Protein AF-A0A942YUU5-F1 (afdb_monomer_lite)

Foldseek 3Di:
DDDDDDDPPDDDDDLVVVLVVLVVVLVVVVVVLVVVLVVLVVVLVVQVVCVVVVNDDPVVNVVSVVVSVVSVVVSVVVVVVSVVSNVVSVVSVD

Radius of gyration: 21.99 Å; chains: 1; bounding box: 42×35×64 Å

Sequence (94 aa):
MGLPEIPKDFHIPKRRDVVTLKLAGIALMEQSLANLLETEVKILRKTVKDVKCKKASRKDLKKANRKAERVLRAIIAKEILLLFELEDTIDFLL

pLDDT: mean 91.49, std 8.94, range [49.22, 97.94]

Organism: NCBI:txid2833579

Structure (mmCIF, N/CA/C/O backbone):
data_AF-A0A942YUU5-F1
#
_entry.id   AF-A0A942YUU5-F1
#
loop_
_atom_site.group_PDB
_atom_site.id
_atom_site.type_symbol
_atom_site.label_atom_id
_atom_site.label_alt_id
_atom_site.label_comp_id
_atom_site.label_asym_id
_atom_site.label_entity_id
_atom_site.label_seq_id
_atom_site.pdbx_PDB_ins_code
_atom_site.Cartn_x
_atom_site.Cartn_y
_atom_site.Cartn_z
_atom_site.occupancy
_atom_site.B_iso_or_equiv
_atom_site.auth_seq_id
_atom_site.auth_comp_id
_atom_site.auth_asym_id
_atom_site.auth_atom_id
_atom_site.pdbx_PDB_model_num
ATOM 1 N N . MET A 1 1 ? 4.589 31.697 -37.458 1.00 49.22 1 MET A N 1
ATOM 2 C CA . MET A 1 1 ? 4.737 31.283 -36.047 1.00 49.22 1 MET A CA 1
ATOM 3 C C . MET A 1 1 ? 5.891 30.299 -35.996 1.00 49.22 1 MET A C 1
ATOM 5 O O . MET A 1 1 ? 5.819 29.303 -36.701 1.00 49.22 1 MET A O 1
ATOM 9 N N . GLY A 1 2 ? 6.991 30.643 -35.320 1.00 66.75 2 GLY A N 1
ATOM 10 C CA . GLY A 1 2 ? 8.178 29.784 -35.242 1.00 66.75 2 GLY A CA 1
ATOM 11 C C . GLY A 1 2 ? 7.934 28.604 -34.305 1.00 66.75 2 GLY A C 1
ATOM 12 O O . GLY A 1 2 ? 7.273 28.772 -33.280 1.00 66.75 2 GLY A O 1
ATOM 13 N N . LEU A 1 3 ? 8.424 27.420 -34.679 1.00 68.25 3 LEU A N 1
ATOM 14 C CA . LEU A 1 3 ? 8.450 26.258 -33.791 1.00 68.25 3 LEU A CA 1
ATOM 15 C C . LEU A 1 3 ? 9.231 26.609 -32.511 1.00 68.25 3 LEU A C 1
ATOM 17 O O . LEU A 1 3 ? 10.237 27.312 -32.607 1.00 68.25 3 LEU A O 1
ATOM 21 N N . PRO A 1 4 ? 8.791 26.147 -31.329 1.00 74.50 4 PRO A N 1
ATOM 22 C CA . PRO A 1 4 ? 9.521 26.382 -30.091 1.00 74.50 4 PRO A CA 1
ATOM 23 C C . PRO A 1 4 ? 10.929 25.776 -30.181 1.00 74.50 4 PRO A C 1
ATOM 25 O O . PRO A 1 4 ? 11.083 24.579 -30.424 1.00 74.50 4 PRO A O 1
ATOM 28 N N . GLU A 1 5 ? 11.953 26.610 -29.992 1.00 73.69 5 GLU A N 1
ATOM 29 C CA . GLU A 1 5 ? 13.346 26.171 -29.918 1.00 73.69 5 GLU A CA 1
ATOM 30 C C . GLU A 1 5 ? 13.618 25.560 -28.539 1.00 73.69 5 GLU A C 1
ATOM 32 O O . GLU A 1 5 ? 13.410 26.195 -27.503 1.00 73.69 5 GLU A O 1
ATOM 37 N N . ILE A 1 6 ? 14.075 24.308 -28.524 1.00 73.19 6 ILE A N 1
ATOM 38 C CA . ILE A 1 6 ? 14.509 23.638 -27.297 1.00 73.19 6 ILE A CA 1
ATOM 39 C C . ILE A 1 6 ? 15.788 24.346 -26.806 1.00 73.19 6 ILE A C 1
ATOM 41 O O . ILE A 1 6 ? 16.705 24.546 -27.609 1.00 73.19 6 ILE A O 1
ATOM 45 N N . PRO A 1 7 ? 15.880 24.730 -25.516 1.00 79.56 7 PRO A N 1
ATOM 46 C CA . PRO A 1 7 ? 17.062 25.390 -24.971 1.00 79.56 7 PRO A CA 1
ATOM 47 C C . PRO A 1 7 ? 18.327 24.564 -25.225 1.00 79.56 7 PRO A C 1
ATOM 49 O O . PRO A 1 7 ? 18.329 23.351 -25.022 1.00 79.56 7 PRO A O 1
ATOM 52 N N . LYS A 1 8 ? 19.423 25.219 -25.623 1.00 71.06 8 LYS A N 1
ATOM 53 C CA . LYS A 1 8 ? 20.697 24.544 -25.944 1.00 71.06 8 LYS A CA 1
ATOM 54 C C . LYS A 1 8 ? 21.303 23.776 -24.760 1.00 71.06 8 LYS A C 1
ATOM 56 O O . LYS A 1 8 ? 22.035 22.820 -24.984 1.00 71.06 8 LYS A O 1
ATOM 61 N N . ASP A 1 9 ? 20.939 24.145 -23.533 1.00 76.81 9 ASP A N 1
ATOM 62 C CA . ASP A 1 9 ? 21.404 23.508 -22.292 1.00 76.81 9 ASP A CA 1
ATOM 63 C C . ASP A 1 9 ? 20.493 22.359 -21.820 1.00 76.81 9 ASP A C 1
ATOM 65 O O . ASP A 1 9 ? 20.633 21.852 -20.704 1.00 76.81 9 ASP A O 1
ATOM 69 N N . PHE A 1 10 ? 19.519 21.944 -22.637 1.00 74.81 10 PHE A N 1
ATOM 70 C CA . PHE A 1 10 ? 18.582 20.896 -22.256 1.00 74.81 10 PHE A CA 1
ATOM 71 C C . PHE A 1 10 ? 19.248 19.516 -22.319 1.00 74.81 10 PHE A C 1
ATOM 73 O O . PHE A 1 10 ? 19.362 18.890 -23.375 1.00 74.81 10 PHE A O 1
ATOM 80 N N . HIS A 1 11 ? 19.682 19.019 -21.161 1.00 74.50 11 HIS A N 1
ATOM 81 C CA . HIS A 1 11 ? 20.190 17.660 -21.029 1.00 74.50 11 HIS A CA 1
ATOM 82 C C . HIS A 1 11 ? 19.051 16.649 -21.172 1.00 74.50 11 HIS A C 1
ATOM 84 O O . HIS A 1 11 ? 18.257 16.450 -20.256 1.00 74.50 11 HIS A O 1
ATOM 90 N N . ILE A 1 12 ? 19.002 15.973 -22.320 1.00 74.75 12 ILE A N 1
ATOM 91 C CA . ILE A 1 12 ? 18.128 14.817 -22.517 1.00 74.75 12 ILE A CA 1
ATOM 92 C C . ILE A 1 12 ? 18.703 13.660 -21.679 1.00 74.75 12 ILE A C 1
ATOM 94 O O . ILE A 1 12 ? 19.829 13.225 -21.952 1.00 74.75 12 ILE A O 1
ATOM 98 N N . PRO A 1 13 ? 17.988 13.172 -20.649 1.00 79.00 13 PRO A N 1
ATOM 99 C CA . PRO A 1 13 ? 18.472 12.072 -19.825 1.00 79.00 13 PRO A CA 1
ATOM 100 C C . PRO A 1 13 ? 18.649 10.811 -20.671 1.00 79.00 13 PRO A C 1
ATOM 102 O O . PRO A 1 13 ? 17.873 10.542 -21.593 1.00 79.00 13 PRO A O 1
ATOM 105 N N . LYS A 1 14 ? 19.675 10.010 -20.363 1.00 86.75 14 LYS A N 1
ATOM 106 C CA . LYS A 1 14 ? 19.887 8.750 -21.080 1.00 86.75 14 LYS A CA 1
ATOM 107 C C . LYS A 1 14 ? 18.753 7.789 -20.734 1.00 86.75 14 LYS A C 1
ATOM 109 O O . LYS A 1 14 ? 18.231 7.811 -19.622 1.00 86.75 14 LYS A O 1
ATOM 114 N N . ARG A 1 15 ? 18.433 6.870 -21.653 1.00 87.06 15 ARG A N 1
ATOM 115 C CA . ARG A 1 15 ? 17.413 5.816 -21.460 1.00 87.06 15 ARG A CA 1
ATOM 116 C C . ARG A 1 15 ? 17.531 5.134 -20.088 1.00 87.06 15 ARG A C 1
ATOM 118 O O . ARG A 1 15 ? 16.539 4.961 -19.393 1.00 87.06 15 ARG A O 1
ATOM 125 N N . ARG A 1 16 ? 18.762 4.824 -19.668 1.00 88.56 16 ARG A N 1
ATOM 126 C CA . ARG A 1 16 ? 19.061 4.195 -18.373 1.00 88.56 16 ARG A CA 1
ATOM 127 C C . ARG A 1 16 ? 18.717 5.076 -17.168 1.00 88.56 16 ARG A C 1
ATOM 129 O O . ARG A 1 16 ? 18.226 4.557 -16.169 1.00 88.56 16 ARG A O 1
ATOM 136 N N . ASP A 1 17 ? 18.944 6.382 -17.264 1.00 90.50 17 ASP A N 1
ATOM 137 C CA . ASP A 1 17 ? 18.633 7.330 -16.190 1.00 90.50 17 ASP A CA 1
ATOM 138 C C . ASP A 1 17 ? 17.114 7.455 -16.030 1.00 90.50 17 ASP A C 1
ATOM 140 O O . ASP A 1 17 ? 16.604 7.415 -14.915 1.00 90.50 17 ASP A O 1
ATOM 144 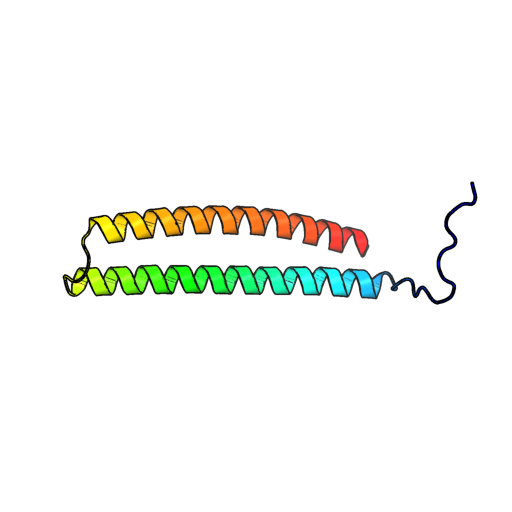N N . VAL A 1 18 ? 16.379 7.488 -17.148 1.00 92.31 18 VAL A N 1
ATOM 145 C CA . VAL A 1 18 ? 14.907 7.488 -17.154 1.00 92.31 18 VAL A CA 1
ATOM 146 C C . VAL A 1 18 ? 14.345 6.216 -16.516 1.00 92.31 18 VAL A C 1
ATOM 148 O O . VAL A 1 18 ? 13.488 6.307 -15.641 1.00 92.31 18 VAL A O 1
ATOM 151 N N . VAL A 1 19 ? 14.853 5.037 -16.896 1.00 93.50 19 VAL A N 1
ATOM 152 C CA . VAL A 1 19 ? 14.447 3.757 -16.283 1.00 93.50 19 VAL A CA 1
ATOM 153 C C . VAL A 1 19 ? 14.740 3.753 -14.784 1.00 93.50 19 VAL A C 1
ATOM 155 O O . VAL A 1 19 ? 13.885 3.377 -13.988 1.00 93.50 19 VAL A O 1
ATOM 158 N N . THR A 1 20 ? 15.922 4.222 -14.378 1.00 94.00 20 THR A N 1
ATOM 159 C CA . THR A 1 20 ? 16.305 4.280 -12.959 1.00 94.00 20 THR A CA 1
ATOM 160 C C . THR A 1 20 ? 15.366 5.187 -12.167 1.00 94.00 20 THR A C 1
ATOM 162 O O . THR A 1 20 ? 14.928 4.817 -11.080 1.00 94.00 20 THR A O 1
ATOM 165 N N . LEU A 1 21 ? 15.008 6.349 -12.721 1.00 94.44 21 LEU A N 1
ATOM 166 C CA . LEU A 1 21 ? 14.062 7.274 -12.098 1.00 94.44 21 LEU A CA 1
ATOM 167 C C . LEU A 1 21 ? 12.653 6.680 -11.996 1.00 94.44 21 LEU A C 1
ATOM 169 O O . LEU A 1 21 ? 12.019 6.822 -10.953 1.00 94.44 21 LEU A O 1
ATOM 173 N N . LYS A 1 22 ? 12.178 5.980 -13.034 1.00 94.81 22 LYS A N 1
ATOM 174 C CA . LYS A 1 22 ? 10.885 5.280 -13.003 1.00 94.81 22 LYS A CA 1
ATOM 175 C C . LYS A 1 22 ? 10.855 4.204 -11.918 1.00 94.81 22 LYS A C 1
ATOM 177 O O . LYS A 1 22 ? 9.963 4.221 -11.074 1.00 94.81 22 LYS A O 1
ATOM 182 N N . LEU A 1 23 ? 11.866 3.334 -11.873 1.00 95.88 23 LEU A N 1
ATOM 183 C CA . LEU A 1 23 ? 11.979 2.286 -10.853 1.00 95.88 23 LEU A CA 1
ATOM 184 C C . LEU A 1 23 ? 12.078 2.866 -9.435 1.00 95.88 23 LEU A C 1
ATOM 186 O O . LEU A 1 23 ? 11.434 2.359 -8.519 1.00 95.88 23 LEU A O 1
ATOM 190 N N . ALA A 1 24 ? 12.834 3.952 -9.248 1.00 97.06 24 ALA A N 1
ATOM 191 C CA . ALA A 1 24 ? 12.897 4.656 -7.969 1.00 97.06 24 ALA A CA 1
ATOM 192 C C . ALA A 1 24 ? 11.529 5.237 -7.569 1.00 97.06 24 ALA A C 1
ATOM 194 O O . ALA A 1 24 ? 11.132 5.137 -6.408 1.00 97.06 24 ALA A O 1
ATOM 195 N N . GLY A 1 25 ? 10.787 5.801 -8.526 1.00 97.25 25 GLY A N 1
ATOM 196 C CA . GLY A 1 25 ? 9.422 6.282 -8.316 1.00 97.25 25 GLY A CA 1
ATOM 197 C C . GLY A 1 25 ? 8.464 5.169 -7.885 1.00 97.25 25 GLY A C 1
ATOM 198 O O . GLY A 1 25 ? 7.730 5.345 -6.912 1.00 97.25 25 GLY A O 1
ATOM 199 N N . ILE A 1 26 ? 8.518 4.011 -8.550 1.00 97.19 26 ILE A N 1
ATOM 200 C CA . ILE A 1 26 ? 7.739 2.818 -8.180 1.00 97.19 26 ILE A CA 1
ATOM 201 C C . ILE A 1 26 ? 8.084 2.385 -6.752 1.00 97.19 26 ILE A C 1
ATOM 203 O O . ILE A 1 26 ? 7.191 2.292 -5.913 1.00 97.19 26 ILE A O 1
ATOM 207 N N . ALA A 1 27 ? 9.371 2.231 -6.430 1.00 97.69 27 ALA A N 1
ATOM 208 C CA . ALA A 1 27 ? 9.812 1.828 -5.094 1.00 97.69 27 ALA A CA 1
ATOM 209 C C . ALA A 1 27 ? 9.337 2.786 -3.981 1.00 97.69 27 ALA A C 1
ATOM 211 O O . ALA A 1 27 ? 8.935 2.348 -2.902 1.00 97.69 27 ALA A O 1
ATOM 212 N N . LEU A 1 28 ? 9.341 4.099 -4.235 1.00 97.88 28 LEU A N 1
ATOM 213 C CA . LEU A 1 28 ? 8.832 5.095 -3.285 1.00 97.88 28 LEU A CA 1
ATOM 214 C C . LEU A 1 28 ? 7.315 4.985 -3.074 1.00 97.88 28 LEU A C 1
ATOM 216 O O . LEU A 1 28 ? 6.830 5.187 -1.954 1.00 97.88 28 LEU A O 1
ATOM 220 N N . MET A 1 29 ? 6.557 4.673 -4.126 1.00 96.69 29 MET A N 1
ATOM 221 C CA . MET A 1 29 ? 5.115 4.446 -4.012 1.00 96.69 29 MET A CA 1
ATOM 222 C C . MET A 1 29 ? 4.809 3.172 -3.223 1.00 96.69 29 MET A C 1
ATOM 224 O O . MET A 1 29 ? 4.010 3.242 -2.292 1.00 96.69 29 MET A O 1
ATOM 228 N N . GLU A 1 30 ? 5.501 2.068 -3.505 1.00 96.69 30 GLU A N 1
ATOM 229 C CA . GLU A 1 30 ? 5.422 0.814 -2.739 1.00 96.69 30 GLU A CA 1
ATOM 230 C C . GLU A 1 30 ? 5.662 1.051 -1.240 1.00 96.69 30 GLU A C 1
ATOM 232 O O . GLU A 1 30 ? 4.848 0.701 -0.381 1.00 96.69 30 GLU A O 1
ATOM 237 N N . GLN A 1 31 ? 6.740 1.765 -0.904 1.00 97.88 31 GLN A N 1
ATOM 238 C CA . GLN A 1 31 ? 7.045 2.119 0.482 1.00 97.88 31 GLN A CA 1
A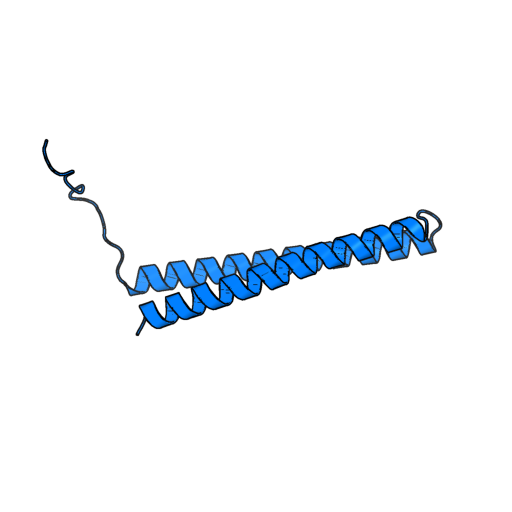TOM 239 C C . GLN A 1 31 ? 5.944 2.986 1.118 1.00 97.88 31 GLN A C 1
ATOM 241 O O . GLN A 1 31 ? 5.604 2.824 2.294 1.00 97.88 31 GLN A O 1
ATOM 246 N N . SER A 1 32 ? 5.363 3.907 0.349 1.00 96.75 32 SER A N 1
ATOM 247 C CA . SER A 1 32 ? 4.270 4.761 0.816 1.00 96.75 32 SER A CA 1
ATOM 248 C C . SER A 1 32 ? 2.995 3.956 1.093 1.00 96.75 32 SER A C 1
ATOM 250 O O . SER A 1 32 ? 2.349 4.177 2.122 1.00 96.75 32 SER A O 1
ATOM 252 N N . LEU A 1 33 ? 2.652 2.993 0.230 1.00 97.56 33 LEU A N 1
ATOM 253 C CA . LEU A 1 33 ? 1.514 2.086 0.417 1.00 97.56 33 LEU A CA 1
ATOM 254 C C . LEU A 1 33 ? 1.716 1.179 1.640 1.00 97.56 33 LEU A C 1
ATOM 256 O O . LEU A 1 33 ? 0.794 1.035 2.448 1.00 97.56 33 LEU A O 1
ATOM 260 N N . ALA A 1 34 ? 2.929 0.660 1.848 1.00 97.06 34 ALA A N 1
ATOM 261 C CA . ALA A 1 34 ? 3.279 -0.132 3.027 1.00 97.06 34 ALA A CA 1
ATOM 262 C C . ALA A 1 34 ? 3.104 0.657 4.340 1.00 97.06 34 ALA A C 1
ATOM 264 O O . ALA A 1 34 ? 2.508 0.160 5.300 1.00 97.06 34 ALA A O 1
ATOM 265 N N . ASN A 1 35 ? 3.548 1.917 4.379 1.00 97.38 35 ASN A N 1
ATOM 266 C CA . ASN A 1 35 ? 3.362 2.794 5.542 1.00 97.38 35 ASN A CA 1
ATOM 267 C C . ASN A 1 35 ? 1.877 3.085 5.825 1.00 97.38 35 ASN A C 1
ATOM 269 O O . ASN A 1 35 ? 1.448 3.184 6.983 1.00 97.38 35 ASN A O 1
ATOM 273 N N . LEU A 1 36 ? 1.072 3.214 4.769 1.00 96.81 36 LEU A N 1
ATOM 274 C CA . LEU A 1 36 ? -0.371 3.419 4.873 1.00 96.81 36 LEU A CA 1
ATOM 275 C C . LEU A 1 36 ? -1.049 2.170 5.460 1.00 96.81 36 LEU A C 1
ATOM 277 O O . LEU A 1 36 ? -1.824 2.273 6.415 1.00 96.81 36 LEU A O 1
ATOM 281 N N . LEU A 1 37 ? -0.673 0.983 4.974 1.00 96.56 37 LEU A N 1
ATOM 282 C CA . LEU A 1 37 ? -1.113 -0.303 5.517 1.00 96.56 37 LEU A CA 1
ATOM 283 C C . LEU A 1 37 ? -0.768 -0.434 7.010 1.00 96.56 37 LEU A C 1
ATOM 285 O O . LEU A 1 37 ? -1.623 -0.788 7.826 1.00 96.56 37 LEU A O 1
ATOM 289 N N . GLU A 1 38 ? 0.468 -0.107 7.393 1.00 97.00 38 GLU A N 1
ATOM 290 C CA . GLU A 1 38 ? 0.904 -0.164 8.790 1.00 97.00 38 GLU A CA 1
ATOM 291 C C . GLU A 1 38 ? 0.076 0.779 9.680 1.00 97.00 38 GLU A C 1
ATOM 293 O O . GLU A 1 38 ? -0.297 0.439 10.810 1.00 97.00 38 GLU A O 1
ATOM 298 N N . THR A 1 39 ? -0.261 1.959 9.161 1.00 96.62 39 THR A N 1
ATOM 299 C CA . THR A 1 39 ? -1.103 2.939 9.852 1.00 96.62 39 THR A CA 1
ATOM 300 C C . THR A 1 39 ? -2.516 2.401 10.083 1.00 96.62 39 THR A C 1
ATOM 302 O O . THR A 1 39 ? -3.023 2.489 11.204 1.00 96.62 39 THR A O 1
ATOM 305 N N . GLU A 1 40 ? -3.131 1.757 9.089 1.00 95.81 40 GLU A N 1
ATOM 306 C CA . GLU A 1 40 ? -4.441 1.111 9.253 1.00 95.81 40 GLU A CA 1
ATOM 307 C C . GLU A 1 40 ? -4.403 -0.010 10.301 1.00 95.81 40 GLU A C 1
ATOM 309 O O . GLU A 1 40 ? -5.287 -0.107 11.161 1.00 95.81 40 GLU A O 1
ATOM 314 N N . VAL A 1 41 ? -3.331 -0.809 10.325 1.00 96.06 41 VAL A N 1
ATOM 315 C CA . VAL A 1 41 ? -3.122 -1.827 11.367 1.00 96.06 41 VAL A CA 1
ATOM 316 C C . VAL A 1 41 ? -3.034 -1.184 12.754 1.00 96.06 41 VAL A C 1
ATOM 318 O O . VAL A 1 41 ? -3.652 -1.679 13.707 1.00 96.06 41 VAL A O 1
ATOM 321 N N . LYS A 1 42 ? -2.304 -0.070 12.899 1.00 96.81 42 LYS A N 1
ATOM 322 C CA . LYS A 1 42 ? -2.211 0.680 14.165 1.00 96.81 42 LYS A CA 1
ATOM 323 C C . LYS A 1 42 ? -3.582 1.193 14.610 1.00 96.81 42 LYS A C 1
ATOM 325 O O . LYS A 1 42 ? -3.925 1.040 15.787 1.00 96.81 42 LYS A O 1
ATOM 330 N N . ILE A 1 43 ? -4.386 1.731 13.692 1.00 95.25 43 ILE A N 1
ATOM 331 C CA . ILE A 1 43 ? -5.746 2.217 13.973 1.00 95.25 43 ILE A CA 1
ATOM 332 C C . ILE A 1 43 ? -6.648 1.073 14.449 1.00 95.25 43 ILE A C 1
ATOM 334 O O . ILE A 1 43 ? -7.302 1.197 15.491 1.00 95.25 43 ILE A O 1
ATOM 338 N N . LEU A 1 44 ? -6.662 -0.062 13.744 1.00 95.25 44 LEU A N 1
ATOM 339 C CA . LEU A 1 44 ? -7.461 -1.227 14.132 1.00 95.25 44 LEU A CA 1
ATOM 340 C C . LEU A 1 44 ? -7.045 -1.764 15.504 1.00 95.25 44 LEU A C 1
ATOM 342 O O . LEU A 1 44 ? -7.898 -1.961 16.373 1.00 95.25 44 LEU A O 1
ATOM 346 N N . ARG A 1 45 ? -5.739 -1.934 15.749 1.00 95.44 45 ARG A N 1
ATOM 347 C CA . ARG A 1 45 ? -5.220 -2.382 17.052 1.00 95.44 45 ARG A CA 1
ATOM 348 C C . ARG A 1 45 ? -5.611 -1.428 18.178 1.00 95.44 45 ARG A C 1
ATOM 350 O O . ARG A 1 45 ? -6.016 -1.892 19.244 1.00 95.44 45 ARG A O 1
ATOM 357 N N . LYS A 1 46 ? -5.516 -0.114 17.952 1.00 95.44 46 LYS A N 1
ATOM 358 C CA . LYS A 1 46 ? -5.946 0.903 18.921 1.00 95.44 46 LYS A CA 1
ATOM 359 C C . LYS A 1 46 ? -7.444 0.793 19.206 1.00 95.44 46 LYS A C 1
ATOM 361 O O . LYS A 1 46 ? -7.824 0.672 20.364 1.00 95.44 46 LYS A O 1
ATOM 366 N N . THR A 1 47 ? -8.269 0.693 18.166 1.00 93.88 47 THR A N 1
ATOM 367 C CA . THR A 1 47 ? -9.729 0.555 18.302 1.00 93.88 47 THR A CA 1
ATOM 368 C C . THR A 1 47 ? -10.108 -0.704 19.086 1.00 93.88 47 THR A C 1
ATOM 370 O O . THR A 1 47 ? -10.975 -0.660 19.954 1.00 93.88 47 THR A O 1
ATOM 373 N N . VAL A 1 48 ? -9.430 -1.832 18.845 1.00 94.50 48 VAL A N 1
ATOM 374 C CA . VAL A 1 48 ? -9.641 -3.070 19.614 1.00 94.50 48 VAL A CA 1
ATOM 375 C C . VAL A 1 48 ? -9.283 -2.879 21.090 1.00 94.50 48 VAL A C 1
ATOM 377 O O . VAL A 1 48 ? -10.039 -3.318 21.959 1.00 94.50 48 VAL A O 1
ATOM 380 N N . LYS A 1 49 ? -8.156 -2.221 21.393 1.00 95.06 49 LYS A N 1
ATOM 381 C CA . LYS A 1 49 ? -7.771 -1.897 22.777 1.00 95.06 49 LYS A CA 1
ATOM 382 C C . LYS A 1 49 ? -8.807 -0.988 23.445 1.00 95.06 49 LYS A C 1
ATOM 384 O O . LYS A 1 49 ? -9.211 -1.269 24.569 1.00 95.06 49 LYS A O 1
ATOM 389 N N . ASP A 1 50 ? -9.292 0.031 22.744 1.00 93.94 50 ASP A N 1
ATOM 390 C CA . ASP A 1 50 ? -10.282 0.972 23.275 1.00 93.94 50 ASP A CA 1
ATOM 391 C 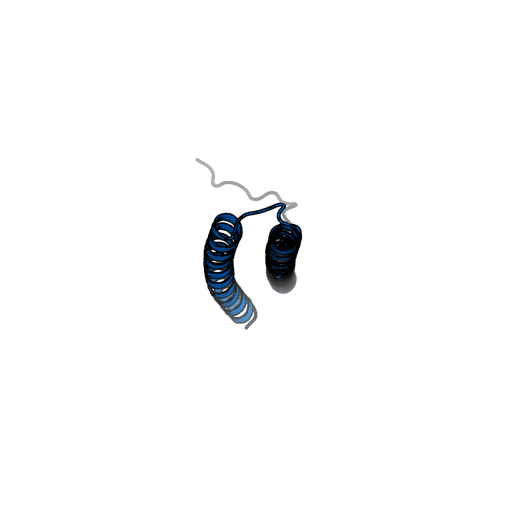C . ASP A 1 50 ? -11.625 0.287 23.566 1.00 93.94 50 ASP A C 1
ATOM 393 O O . ASP A 1 50 ? -12.233 0.543 24.606 1.00 93.94 50 ASP A O 1
ATOM 397 N N . VAL A 1 51 ? -12.054 -0.658 22.722 1.00 91.81 51 VAL A N 1
ATOM 398 C CA . VAL A 1 51 ? -13.241 -1.486 22.994 1.00 91.81 51 VAL A CA 1
ATOM 399 C C . VAL A 1 51 ? -13.038 -2.371 24.226 1.00 91.81 51 VAL A C 1
ATOM 401 O O . VAL A 1 51 ? -13.932 -2.449 25.068 1.00 91.81 51 VAL A O 1
ATOM 404 N N . LYS A 1 52 ? -11.866 -3.009 24.379 1.00 90.69 52 LYS A N 1
ATOM 405 C CA . LYS A 1 52 ? -11.550 -3.818 25.574 1.00 90.69 52 LYS A CA 1
ATOM 406 C C . LYS A 1 52 ? -11.582 -2.981 26.857 1.00 90.69 52 LYS A C 1
ATOM 408 O O . LYS A 1 52 ? -12.093 -3.443 27.870 1.00 90.69 52 LYS A O 1
ATOM 413 N N . CYS A 1 53 ? -11.107 -1.739 26.795 1.00 92.50 53 CYS A N 1
ATOM 414 C CA . CYS A 1 53 ? -11.105 -0.802 27.918 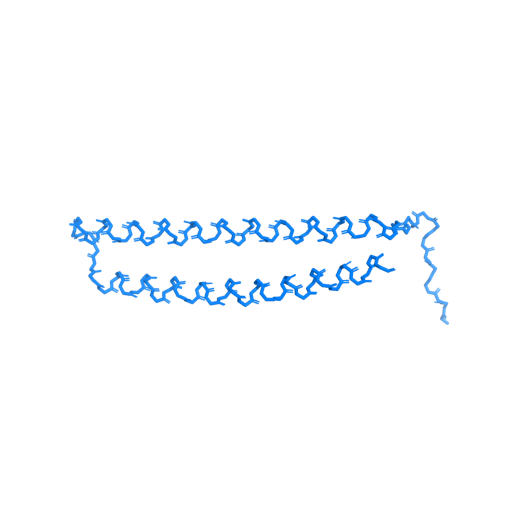1.00 92.50 53 CYS A CA 1
ATOM 415 C C . CYS A 1 53 ? -12.439 -0.052 28.111 1.00 92.50 53 CYS A C 1
ATOM 417 O O . CYS A 1 53 ? -12.474 0.905 28.881 1.00 92.50 53 CYS A O 1
ATOM 419 N N . LYS A 1 54 ? -13.521 -0.439 27.410 1.00 88.81 54 LYS A N 1
ATOM 420 C CA . LYS A 1 54 ? -14.838 0.236 27.417 1.00 88.81 54 LYS A CA 1
ATOM 421 C C . LYS A 1 54 ? -14.794 1.729 27.031 1.00 88.81 54 LYS A C 1
ATOM 423 O O . LYS A 1 54 ? -15.723 2.468 27.334 1.00 88.81 54 LYS A O 1
ATOM 428 N N . LYS A 1 55 ? -13.737 2.166 26.336 1.00 86.62 55 LYS A N 1
ATOM 429 C CA . LYS A 1 55 ? -13.564 3.529 25.797 1.00 86.62 55 LYS A CA 1
ATOM 430 C C . LYS A 1 55 ? -14.182 3.704 24.406 1.00 86.62 55 LYS A C 1
ATOM 432 O O . LYS A 1 55 ? -14.337 4.829 23.948 1.00 86.62 55 LYS A O 1
ATOM 437 N N . ALA A 1 56 ? -14.527 2.603 23.738 1.00 87.50 56 ALA A N 1
ATOM 438 C CA . ALA A 1 56 ? -15.188 2.588 22.437 1.00 87.50 56 ALA A CA 1
ATOM 439 C C . ALA A 1 56 ? -16.258 1.489 22.372 1.00 87.50 56 ALA A C 1
ATOM 441 O O . ALA A 1 56 ? -16.213 0.497 23.105 1.00 87.50 56 ALA A O 1
ATOM 442 N N . SER A 1 57 ? -17.221 1.647 21.467 1.00 91.81 57 SER A N 1
ATOM 443 C CA . SER A 1 57 ? -18.291 0.680 21.243 1.00 91.81 57 SER A CA 1
ATOM 444 C C . SER A 1 57 ? -17.916 -0.355 20.180 1.00 91.81 57 SER A C 1
ATOM 446 O O . SER A 1 57 ? -17.118 -0.117 19.273 1.00 91.81 57 SER A O 1
ATOM 448 N N . ARG A 1 58 ? -18.603 -1.505 20.192 1.00 89.62 58 ARG A N 1
ATOM 449 C CA . ARG A 1 58 ? -18.563 -2.477 19.082 1.00 89.62 58 ARG A CA 1
ATOM 450 C C . ARG A 1 58 ? -18.961 -1.851 17.737 1.00 89.62 58 ARG A C 1
ATOM 452 O O . ARG A 1 58 ? -18.512 -2.320 16.692 1.00 89.62 58 ARG A O 1
ATOM 459 N N . LYS A 1 59 ? -19.796 -0.802 17.747 1.00 93.56 59 LYS A N 1
ATOM 460 C CA . LYS A 1 59 ? -20.147 -0.038 16.536 1.00 93.56 59 LYS A CA 1
ATOM 461 C C . LYS A 1 59 ? -18.925 0.673 15.943 1.00 93.56 59 LYS A C 1
ATOM 463 O O . LYS A 1 59 ? -18.760 0.659 14.724 1.00 93.56 59 LYS A O 1
ATOM 468 N N . ASP A 1 60 ? -18.044 1.202 16.788 1.00 91.50 60 ASP A N 1
ATOM 469 C CA . ASP A 1 60 ? -16.824 1.893 16.361 1.00 91.50 60 ASP A CA 1
ATOM 470 C C . ASP A 1 60 ? -15.824 0.917 15.745 1.00 91.50 60 ASP A C 1
ATOM 472 O O . ASP A 1 60 ? -15.261 1.200 14.690 1.00 91.50 60 ASP A O 1
ATOM 476 N N . LEU A 1 61 ? -15.698 -0.287 16.313 1.00 92.75 61 LEU A N 1
ATOM 477 C CA . LEU A 1 61 ? -14.876 -1.351 15.730 1.00 92.75 61 LEU A CA 1
ATOM 478 C C . LEU A 1 61 ? -15.380 -1.784 14.347 1.00 92.75 61 LEU A C 1
ATOM 480 O O . LEU A 1 61 ? -14.589 -1.901 13.414 1.00 92.75 61 LEU A O 1
ATOM 484 N N . LYS A 1 62 ? -16.699 -1.963 14.174 1.00 94.31 62 LYS A N 1
ATOM 485 C CA . LYS A 1 62 ? -17.285 -2.255 12.851 1.00 94.31 6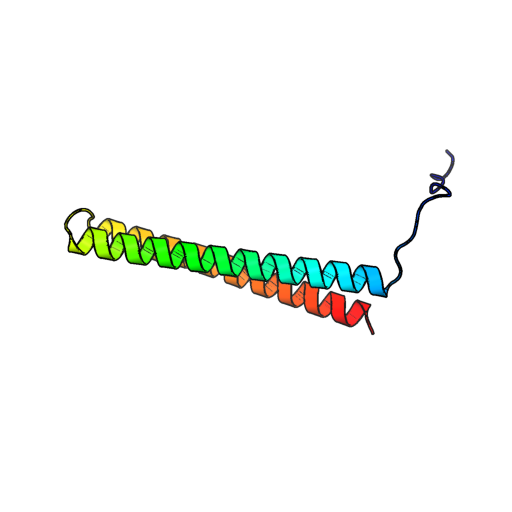2 LYS A CA 1
ATOM 486 C C . LYS A 1 62 ? -17.025 -1.123 11.855 1.00 94.31 62 LYS A C 1
ATOM 488 O O . LYS A 1 62 ? -16.759 -1.390 10.683 1.00 94.31 62 LYS A O 1
ATOM 493 N N . LYS A 1 63 ? -17.100 0.133 12.304 1.00 95.19 63 LYS A N 1
ATOM 494 C CA . LYS A 1 63 ? -16.812 1.310 11.475 1.00 95.19 63 LYS A CA 1
ATOM 495 C C . LYS A 1 63 ? -15.342 1.349 11.056 1.00 95.19 63 LYS A C 1
ATOM 497 O O . LYS A 1 63 ? -15.077 1.579 9.881 1.00 95.19 63 LYS A O 1
ATOM 502 N N . ALA A 1 64 ? -14.415 1.090 11.978 1.00 93.50 64 ALA A N 1
ATOM 503 C CA . ALA A 1 64 ? -12.985 1.010 11.691 1.00 93.50 64 ALA A CA 1
ATOM 504 C C . ALA A 1 64 ? -12.674 -0.124 10.701 1.00 93.50 64 ALA A C 1
ATOM 506 O O . ALA A 1 64 ? -12.009 0.117 9.702 1.00 93.50 64 ALA A O 1
ATOM 507 N N . ASN A 1 65 ? -13.255 -1.313 10.893 1.00 95.06 65 ASN A N 1
ATOM 508 C CA . ASN A 1 65 ? -13.072 -2.444 9.979 1.00 95.06 65 ASN A CA 1
ATOM 509 C C . ASN A 1 65 ? -13.535 -2.129 8.547 1.00 95.06 65 ASN A C 1
ATOM 511 O O . ASN A 1 65 ? -12.809 -2.357 7.588 1.00 95.06 65 ASN A O 1
ATOM 515 N N . ARG A 1 66 ? -14.727 -1.535 8.397 1.00 96.56 66 ARG A N 1
ATOM 516 C CA . ARG A 1 66 ? -15.245 -1.122 7.080 1.00 96.56 66 ARG A CA 1
ATOM 517 C C . ARG A 1 66 ? -14.406 -0.028 6.422 1.00 96.56 66 ARG A C 1
ATOM 519 O O . ARG A 1 66 ? -14.424 0.089 5.202 1.00 96.56 66 ARG A O 1
ATOM 526 N N . LYS A 1 67 ? -13.746 0.827 7.209 1.00 95.75 67 LYS A N 1
ATOM 527 C CA . LYS A 1 67 ? -12.818 1.832 6.676 1.00 95.75 67 LYS A CA 1
ATOM 528 C C . LYS A 1 67 ? -11.539 1.169 6.178 1.00 95.75 67 LYS A C 1
ATOM 530 O O . LYS A 1 67 ? -11.197 1.384 5.022 1.00 95.75 67 LYS A O 1
ATOM 535 N N . ALA A 1 68 ? -10.923 0.320 6.999 1.00 95.88 68 ALA A N 1
ATOM 536 C CA . ALA A 1 68 ? -9.728 -0.430 6.625 1.00 95.88 68 ALA A CA 1
ATOM 537 C C . ALA A 1 68 ? -9.959 -1.256 5.350 1.00 95.88 68 ALA A C 1
ATOM 539 O O . ALA A 1 68 ? -9.134 -1.233 4.450 1.00 95.88 68 ALA A O 1
ATOM 540 N N . GLU A 1 69 ? -11.126 -1.893 5.206 1.00 97.19 69 GLU A N 1
ATOM 541 C CA . GLU A 1 69 ? -11.492 -2.614 3.981 1.00 97.19 69 GLU A CA 1
ATOM 542 C C . GLU A 1 69 ? -11.482 -1.716 2.730 1.00 97.19 69 GLU A C 1
ATOM 544 O O . GLU A 1 69 ? -10.972 -2.112 1.685 1.00 97.19 69 GLU A O 1
ATOM 549 N N . ARG A 1 70 ? -12.016 -0.490 2.816 1.00 97.25 70 ARG A N 1
ATOM 550 C CA . ARG A 1 70 ? -11.995 0.454 1.683 1.00 97.25 70 ARG A CA 1
ATOM 551 C C . ARG A 1 70 ? -10.581 0.900 1.344 1.00 97.25 70 ARG A C 1
ATOM 553 O O . ARG A 1 70 ? -10.257 1.008 0.167 1.00 97.25 70 ARG A O 1
ATOM 560 N N . VAL A 1 71 ? -9.765 1.157 2.365 1.00 96.69 71 VAL A N 1
ATOM 561 C CA . VAL A 1 71 ? -8.363 1.541 2.181 1.00 96.69 71 VAL A CA 1
ATOM 562 C C . VAL A 1 71 ? -7.591 0.399 1.526 1.00 96.69 71 VAL A C 1
ATOM 564 O O . VAL A 1 71 ? -6.918 0.630 0.533 1.00 96.69 71 VAL A O 1
ATOM 567 N N . LEU A 1 72 ? -7.772 -0.840 1.988 1.00 97.25 72 LEU A N 1
ATOM 568 C CA . LEU A 1 72 ? -7.156 -2.023 1.383 1.00 97.25 72 LEU A CA 1
ATOM 569 C C . LEU A 1 72 ? -7.568 -2.208 -0.078 1.00 97.25 72 LEU A C 1
ATOM 571 O O . LEU A 1 72 ? -6.711 -2.447 -0.920 1.00 97.25 72 LEU A O 1
ATOM 575 N N . ARG A 1 73 ? -8.855 -2.037 -0.411 1.00 97.69 73 ARG A N 1
ATOM 576 C CA . ARG A 1 73 ? -9.311 -2.075 -1.812 1.00 97.69 73 ARG A CA 1
ATOM 577 C C . ARG A 1 73 ? -8.630 -1.003 -2.666 1.00 97.69 73 ARG A C 1
ATOM 579 O O . ARG A 1 73 ? -8.273 -1.279 -3.805 1.00 97.69 73 ARG A O 1
ATOM 586 N N . ALA A 1 74 ? -8.442 0.201 -2.124 1.00 97.19 74 ALA A N 1
ATOM 587 C CA . ALA A 1 74 ? -7.744 1.275 -2.823 1.00 97.19 74 ALA A CA 1
ATOM 588 C C . ALA A 1 74 ? -6.242 0.986 -2.992 1.00 97.19 74 ALA A C 1
ATOM 590 O O . ALA A 1 74 ? -5.707 1.254 -4.063 1.00 97.19 74 ALA A O 1
ATOM 591 N N . ILE A 1 75 ? -5.586 0.409 -1.977 1.00 97.62 75 ILE A N 1
ATOM 592 C CA . ILE A 1 75 ? -4.187 -0.038 -2.061 1.00 97.62 75 ILE A CA 1
ATOM 593 C C . ILE A 1 75 ? -4.049 -1.094 -3.158 1.00 97.62 75 ILE A C 1
ATOM 595 O O . ILE A 1 75 ? -3.248 -0.907 -4.059 1.00 97.62 75 ILE A O 1
ATOM 599 N N . ILE A 1 76 ? -4.892 -2.132 -3.163 1.00 97.62 76 ILE A N 1
ATOM 600 C CA . ILE A 1 76 ? -4.866 -3.184 -4.195 1.00 97.62 76 ILE A CA 1
ATOM 601 C C . ILE A 1 76 ? -5.048 -2.595 -5.600 1.00 97.62 76 ILE A C 1
ATOM 603 O O . ILE A 1 76 ? -4.341 -2.969 -6.528 1.00 97.62 76 ILE A O 1
ATOM 607 N N . ALA A 1 77 ? -5.976 -1.652 -5.774 1.00 97.94 77 ALA A N 1
ATOM 608 C CA . ALA A 1 77 ? -6.152 -0.9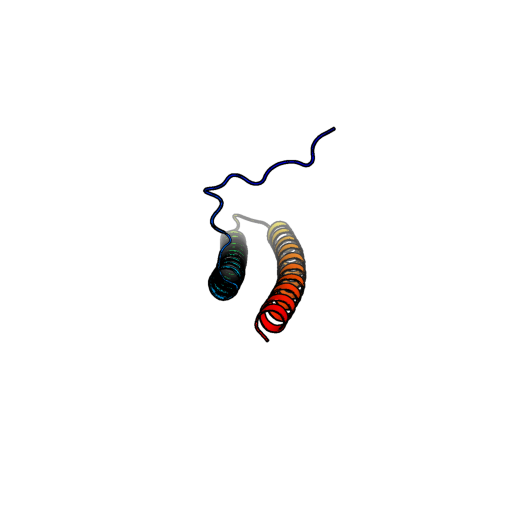91 -7.065 1.00 97.94 77 ALA A CA 1
ATOM 609 C C . ALA A 1 77 ? -4.900 -0.203 -7.491 1.00 97.94 77 ALA A C 1
ATOM 611 O O . ALA A 1 77 ? -4.598 -0.138 -8.679 1.00 97.94 77 ALA A O 1
ATOM 612 N N . LYS A 1 78 ? -4.168 0.392 -6.540 1.00 97.75 78 LYS A N 1
ATOM 613 C CA . LYS A 1 78 ? -2.901 1.077 -6.816 1.00 97.75 78 LYS A CA 1
ATOM 614 C C . LYS A 1 78 ? -1.771 0.105 -7.141 1.00 97.75 78 LYS A C 1
ATOM 616 O O . LYS A 1 78 ? -1.079 0.364 -8.111 1.00 97.75 78 LYS A O 1
ATOM 621 N N . GLU A 1 79 ? -1.650 -1.005 -6.422 1.00 97.44 79 GLU A N 1
ATOM 622 C CA . GLU A 1 79 ? -0.697 -2.089 -6.716 1.00 97.44 79 GLU A CA 1
ATOM 623 C C . GLU A 1 79 ? -0.851 -2.605 -8.153 1.00 97.44 79 GLU A C 1
ATOM 625 O O . GLU A 1 79 ? 0.126 -2.732 -8.880 1.00 97.44 79 GLU A O 1
ATOM 630 N N . ILE A 1 80 ? -2.090 -2.811 -8.614 1.00 97.94 80 ILE A N 1
ATOM 631 C CA . ILE A 1 80 ? -2.354 -3.228 -10.001 1.00 97.94 80 ILE A CA 1
ATOM 632 C C . ILE A 1 80 ? -1.849 -2.179 -11.005 1.00 97.94 80 ILE A C 1
ATOM 634 O O . ILE A 1 80 ? -1.249 -2.531 -12.014 1.00 97.94 80 ILE A O 1
ATOM 638 N N . LEU A 1 81 ? -2.068 -0.888 -10.738 1.00 97.94 81 LEU A N 1
ATOM 639 C CA . LEU A 1 81 ? -1.571 0.183 -11.610 1.00 97.94 81 LEU A CA 1
ATOM 640 C C . LEU A 1 81 ? -0.039 0.294 -11.584 1.00 97.94 81 LEU A C 1
ATOM 642 O O . LEU A 1 81 ? 0.561 0.591 -12.611 1.00 97.94 81 LEU A O 1
ATOM 646 N N . LEU A 1 82 ? 0.588 0.062 -10.428 1.00 97.44 82 LEU A N 1
ATOM 647 C CA . LEU A 1 82 ? 2.046 0.041 -10.292 1.00 97.44 82 LEU A CA 1
ATOM 648 C C . LEU A 1 82 ? 2.669 -1.129 -11.044 1.00 97.44 82 LEU A C 1
ATOM 650 O O . LEU A 1 82 ? 3.725 -0.955 -11.646 1.00 97.44 82 LEU A O 1
ATOM 654 N N . LEU A 1 83 ? 1.999 -2.282 -11.056 1.00 97.62 83 LEU A N 1
ATOM 655 C CA . LEU A 1 83 ? 2.424 -3.431 -11.843 1.00 97.62 83 LEU A CA 1
ATOM 656 C C . LEU A 1 83 ? 2.453 -3.096 -13.338 1.00 97.62 83 LEU A C 1
ATOM 658 O O . LEU A 1 83 ? 3.455 -3.376 -13.985 1.00 97.62 83 LEU A O 1
ATOM 662 N N . PHE A 1 84 ? 1.421 -2.431 -13.863 1.00 97.75 84 PHE A N 1
ATOM 663 C CA . PHE A 1 84 ? 1.420 -1.991 -15.262 1.00 97.75 84 PHE A CA 1
ATOM 664 C C . PHE A 1 84 ? 2.541 -0.987 -15.562 1.00 97.75 84 PHE A C 1
ATOM 666 O O . PHE A 1 84 ? 3.247 -1.141 -16.550 1.00 97.75 84 PHE A O 1
ATOM 673 N N . GLU A 1 85 ? 2.782 -0.001 -14.690 1.00 96.56 85 GLU A N 1
ATOM 674 C CA . GLU A 1 85 ? 3.897 0.940 -14.892 1.00 96.56 85 GLU A CA 1
ATOM 675 C C . GLU A 1 85 ? 5.263 0.232 -14.825 1.00 96.56 85 GLU A C 1
ATOM 677 O O . GLU A 1 85 ? 6.208 0.625 -15.513 1.00 96.56 85 GLU A O 1
ATOM 682 N N . LEU A 1 86 ? 5.391 -0.814 -14.002 1.00 97.12 86 LEU A N 1
ATOM 683 C CA . LEU A 1 86 ? 6.593 -1.638 -13.937 1.00 97.12 86 LEU A CA 1
ATOM 684 C C . LEU A 1 86 ? 6.795 -2.430 -15.232 1.00 97.12 86 LEU A C 1
ATOM 686 O O . LEU A 1 86 ? 7.907 -2.420 -15.758 1.00 97.12 86 LEU A O 1
ATOM 690 N N . GLU A 1 87 ? 5.745 -3.073 -15.746 1.00 97.00 87 GLU A N 1
ATOM 691 C CA . GLU A 1 87 ? 5.750 -3.770 -17.039 1.00 97.00 87 GLU A CA 1
ATOM 692 C C . GLU A 1 87 ? 6.163 -2.810 -18.163 1.00 97.00 87 GLU A C 1
ATOM 694 O O . GLU A 1 87 ? 7.161 -3.059 -18.838 1.00 97.00 87 GLU A O 1
ATOM 699 N N . ASP A 1 88 ? 5.523 -1.640 -18.255 1.00 95.88 88 ASP A N 1
ATOM 700 C CA . ASP A 1 88 ? 5.862 -0.595 -19.229 1.00 95.88 88 ASP A CA 1
ATOM 701 C C . ASP A 1 88 ? 7.317 -0.115 -19.087 1.00 95.88 88 ASP A C 1
ATOM 703 O O . ASP A 1 88 ? 7.993 0.213 -20.065 1.00 95.88 88 ASP A O 1
ATOM 707 N N . THR A 1 89 ? 7.832 -0.043 -17.856 1.00 94.81 89 THR A N 1
ATOM 708 C CA . THR A 1 89 ? 9.222 0.356 -17.591 1.00 94.81 89 THR A CA 1
ATOM 709 C C . THR A 1 89 ? 10.216 -0.719 -18.030 1.00 94.81 89 THR A C 1
ATOM 711 O O . THR A 1 89 ? 11.296 -0.379 -18.523 1.00 94.81 89 THR A O 1
ATOM 714 N N . ILE A 1 90 ? 9.871 -1.997 -17.858 1.00 93.31 90 ILE A N 1
ATOM 715 C CA . ILE A 1 90 ? 10.673 -3.136 -18.319 1.00 93.31 90 ILE A CA 1
ATOM 716 C C . ILE A 1 90 ? 10.662 -3.196 -19.848 1.00 93.31 90 ILE A C 1
ATOM 718 O O . ILE A 1 90 ? 11.728 -3.309 -20.453 1.00 93.31 90 ILE A O 1
ATOM 722 N N . ASP A 1 91 ? 9.505 -3.022 -20.478 1.00 93.31 91 ASP A N 1
ATOM 723 C CA . ASP A 1 91 ? 9.388 -2.956 -21.935 1.00 93.31 91 ASP A CA 1
ATOM 724 C C . ASP A 1 91 ? 10.158 -1.756 -22.498 1.00 93.31 91 ASP A C 1
ATOM 726 O O . ASP A 1 91 ? 10.851 -1.863 -23.507 1.00 93.31 91 ASP A O 1
ATOM 730 N N . PHE A 1 92 ? 10.145 -0.616 -21.799 1.00 89.88 92 PHE A N 1
ATOM 731 C CA . PHE A 1 92 ? 10.973 0.536 -22.150 1.00 89.88 92 PHE A CA 1
ATOM 732 C C . PHE A 1 92 ? 12.477 0.289 -21.960 1.00 89.88 92 PHE A C 1
ATOM 734 O O . PHE A 1 92 ? 13.275 1.082 -22.466 1.00 89.88 92 PHE A O 1
ATOM 741 N N . LEU A 1 93 ? 12.910 -0.763 -21.263 1.00 83.44 93 LEU A N 1
ATOM 742 C CA . LEU A 1 93 ? 14.324 -1.124 -21.113 1.00 83.44 93 LEU A CA 1
ATOM 743 C C . LEU A 1 93 ? 14.825 -2.046 -22.239 1.00 83.44 93 LEU A C 1
ATOM 745 O O . LEU A 1 93 ? 15.978 -1.881 -22.654 1.00 83.44 93 LEU A O 1
ATOM 749 N N . LEU A 1 94 ? 13.987 -2.978 -22.706 1.00 79.38 94 LEU A N 1
ATOM 750 C CA . LEU A 1 94 ? 14.294 -3.982 -23.740 1.00 79.38 94 LEU A CA 1
ATOM 751 C C . LEU A 1 94 ? 14.426 -3.364 -25.142 1.00 79.38 94 LEU A C 1
ATOM 753 O O . LEU A 1 94 ? 15.374 -3.748 -25.858 1.00 79.38 94 LEU A O 1
#

InterPro domains:
  IPR058705 Alpha-helical endospore appendage domain-containing protein [PF26595] (15-92)

Secondary structure (DSSP, 8-state):
-PPPPPPTT-----HHHHHHHHHHHHHHHHHHHHHHHHHHHHHHHHHHHHHHTTSS-HHHHHHHHHHHHHHHHHHHHHHHHHHHHHHHHHHTT-